Protein AF-A0A3A5MPT1-F1 (afdb_monomer)

Nearest PDB structures (foldseek):
  4h9d-assembly1_A  TM=7.534E-01  e=4.823E-02  Geobacter metallireducens GS-15
  8d2p-assembly1_A  TM=8.111E-01  e=2.636E-01  Acidothermus cellulolyticus 11B
  8d2q-assembly1_A  TM=7.943E-01  e=1.925E-01  Acidothermus cellulolyticus 11B
  4h9d-assembly1_B  TM=6.544E-01  e=1.808E-01  Geobacter metallireducens GS-15
  6o0y-assembly1_A  TM=8.476E-01  e=1.353E+00  Streptococcus pyogenes

pLDDT: mean 70.77, std 21.33, range [31.0, 95.44]

Secondary structure (DSSP, 8-state):
------PPPPPS---SS--HHHHHHHHHHTTTB-TTT-SB--SSSEEEEESB-GGGT--S-GGGEEEEEHIIIIISTTSTTT-HHHHHHTTSSB--TTS-GGGS-EEETTTTEEE-TTS-B--GGGHHHHHHHHHHHT-----S------------------PPPPPPPP-

InterPro domains:
  IPR003615 HNH nuclease [SM00507] (21-74)
  IPR003615 HNH nuclease [cd00085] (25-75)

Mean predicted aligned error: 14.38 Å

Solvent-accessible surface area (backbone atoms only — not comparable to full-atom values): 10412 Å² total; per-residue (Å²): 135,85,82,78,80,77,73,80,78,74,78,93,72,62,47,93,61,86,43,71,69,54,50,55,49,50,36,60,42,47,71,36,38,14,33,83,80,36,45,82,41,54,77,87,57,47,33,81,43,52,20,37,40,60,95,70,73,31,53,60,38,63,41,27,43,47,56,27,42,50,53,48,43,67,74,35,91,82,4,44,71,70,32,52,73,57,20,20,37,35,39,55,29,46,83,54,83,90,55,57,46,58,79,47,46,29,52,22,52,60,74,76,39,43,25,35,38,82,47,46,75,56,62,77,89,52,54,74,66,47,46,56,54,30,50,75,43,57,15,60,85,65,92,58,79,74,84,82,72,83,79,83,86,77,97,73,86,82,88,73,87,77,83,84,79,85,84,85,80,89,130

Organism: NCBI:txid995039

Structure (mmCIF, N/CA/C/O backbone):
data_AF-A0A3A5MPT1-F1
#
_entry.id   AF-A0A3A5MPT1-F1
#
loop_
_atom_site.group_PDB
_atom_site.id
_atom_site.type_symbol
_atom_site.label_atom_id
_atom_site.label_alt_id
_atom_site.label_comp_id
_atom_site.label_asym_id
_atom_site.label_entity_id
_atom_site.label_seq_id
_atom_site.pdbx_PDB_ins_code
_atom_site.Cartn_x
_atom_site.Cartn_y
_atom_site.Cartn_z
_atom_site.occupancy
_atom_site.B_iso_or_equiv
_atom_site.auth_seq_id
_atom_site.auth_comp_id
_atom_site.auth_asym_id
_atom_site.auth_atom_id
_atom_site.pdbx_PDB_model_num
ATOM 1 N N . MET A 1 1 ? -34.330 1.304 24.540 1.00 42.31 1 MET A N 1
ATOM 2 C CA . MET A 1 1 ? -33.247 2.252 24.187 1.00 42.31 1 MET A CA 1
ATOM 3 C C . MET A 1 1 ? -31.952 1.470 23.977 1.00 42.31 1 MET A C 1
ATOM 5 O O . MET A 1 1 ? -31.457 0.890 24.932 1.00 42.31 1 MET A O 1
ATOM 9 N N . ARG A 1 2 ? -31.431 1.364 22.745 1.00 41.97 2 ARG A N 1
ATOM 10 C CA . ARG A 1 2 ? -30.166 0.648 22.477 1.00 41.97 2 ARG A CA 1
ATOM 11 C C . ARG A 1 2 ? -28.989 1.603 22.714 1.00 41.97 2 ARG A C 1
ATOM 13 O O . ARG A 1 2 ? -28.872 2.602 22.007 1.00 41.97 2 ARG A O 1
ATOM 20 N N . ARG A 1 3 ? -28.139 1.316 23.710 1.00 45.03 3 ARG A N 1
ATOM 21 C CA . ARG A 1 3 ? -26.856 2.013 23.917 1.00 45.03 3 ARG A CA 1
ATOM 22 C C . ARG A 1 3 ? -25.997 1.806 22.669 1.00 45.03 3 ARG A C 1
ATOM 24 O O . ARG A 1 3 ? -25.597 0.682 22.390 1.00 45.03 3 ARG A O 1
ATOM 31 N N . ARG A 1 4 ? -25.720 2.877 21.918 1.00 42.56 4 ARG A N 1
ATOM 32 C CA . ARG A 1 4 ? -24.648 2.865 20.916 1.00 42.56 4 ARG A CA 1
ATOM 33 C C . ARG A 1 4 ? -23.333 2.711 21.667 1.00 42.56 4 ARG A C 1
ATOM 35 O O . ARG A 1 4 ? -22.951 3.604 22.420 1.00 42.56 4 ARG A O 1
ATOM 42 N N . THR A 1 5 ? -22.664 1.583 21.479 1.00 43.78 5 THR A N 1
ATOM 43 C CA . THR A 1 5 ? -21.275 1.392 21.885 1.00 43.78 5 THR A CA 1
ATOM 44 C C . THR A 1 5 ? -20.437 2.416 21.124 1.00 43.78 5 THR A C 1
ATOM 46 O O . THR A 1 5 ? -20.307 2.349 19.903 1.00 43.78 5 THR A O 1
ATOM 49 N N . ILE A 1 6 ? -19.941 3.430 21.833 1.00 49.78 6 ILE A N 1
ATOM 50 C CA . ILE A 1 6 ? -19.005 4.409 21.282 1.00 49.78 6 ILE A CA 1
ATOM 51 C C . ILE A 1 6 ? -17.683 3.662 21.120 1.00 49.78 6 ILE A C 1
ATOM 53 O O . ILE A 1 6 ? -16.984 3.424 22.102 1.00 49.78 6 ILE A O 1
ATOM 57 N N . LEU A 1 7 ? -17.373 3.239 19.893 1.00 51.38 7 LEU A N 1
ATOM 58 C CA . LEU A 1 7 ? -16.048 2.717 19.567 1.00 51.38 7 LEU A CA 1
ATOM 59 C C . LEU A 1 7 ? -15.001 3.781 19.944 1.00 51.38 7 LEU A C 1
ATOM 61 O O . LEU A 1 7 ? -15.220 4.968 19.667 1.00 51.38 7 LEU A O 1
ATOM 65 N N . PRO A 1 8 ? -13.892 3.396 20.599 1.00 45.31 8 PRO A N 1
ATOM 66 C CA . PRO A 1 8 ? -12.878 4.342 21.036 1.00 45.31 8 PRO A CA 1
ATOM 67 C C . PRO A 1 8 ? -12.350 5.132 19.837 1.00 45.31 8 PRO A C 1
ATOM 69 O O . PRO A 1 8 ? -11.981 4.575 18.803 1.00 45.31 8 PRO A O 1
ATOM 72 N N . LYS A 1 9 ? -12.343 6.460 19.978 1.00 45.72 9 LYS A N 1
ATOM 73 C CA . LYS A 1 9 ? -11.830 7.388 18.970 1.00 45.72 9 LYS A CA 1
ATOM 74 C C . LYS A 1 9 ? -10.358 7.057 18.726 1.00 45.72 9 LYS A C 1
ATOM 76 O O . LYS A 1 9 ? -9.567 7.119 19.664 1.00 45.72 9 LYS A O 1
ATOM 81 N N . SER A 1 10 ? -10.008 6.709 17.487 1.00 46.88 10 SER A N 1
ATOM 82 C CA . SER A 1 10 ? -8.630 6.399 17.101 1.00 46.88 10 SER A CA 1
ATOM 83 C C . SER A 1 10 ? -7.669 7.499 17.587 1.00 46.88 10 SER A C 1
ATOM 85 O O . SER A 1 10 ? -8.034 8.684 17.543 1.00 46.88 10 SER A O 1
ATOM 87 N N . PRO A 1 11 ? -6.469 7.140 18.076 1.00 48.31 11 PRO A N 1
ATOM 88 C CA . PRO A 1 11 ? -5.522 8.096 18.638 1.00 48.31 11 PRO A CA 1
ATOM 89 C C . PRO A 1 11 ? -5.196 9.234 17.655 1.00 48.31 11 PRO A C 1
ATOM 91 O O . PRO A 1 11 ? -5.087 9.049 16.445 1.00 48.31 11 PRO A O 1
ATOM 94 N N . LYS A 1 12 ? -5.087 10.448 18.205 1.00 50.19 12 LYS A N 1
ATOM 95 C CA . LYS A 1 12 ? -5.197 11.743 17.506 1.00 50.19 12 LYS A CA 1
ATOM 96 C C . LYS A 1 12 ? -3.978 12.205 16.689 1.00 50.19 12 LYS A C 1
ATOM 98 O O . LYS A 1 12 ? -3.963 13.356 16.264 1.00 50.19 12 LYS A O 1
ATOM 103 N N . THR A 1 13 ? -2.976 11.379 16.418 1.00 55.47 13 THR A N 1
ATOM 104 C CA . THR A 1 13 ? -1.755 11.848 15.733 1.00 55.47 13 THR A CA 1
ATOM 105 C C . THR A 1 13 ? -1.269 10.861 14.687 1.00 55.47 13 THR A C 1
ATOM 107 O O . THR A 1 13 ? -0.133 10.399 14.716 1.00 55.47 13 THR A O 1
ATOM 110 N N . ALA A 1 14 ? -2.125 10.555 13.711 1.00 58.22 14 ALA A N 1
ATOM 111 C CA . ALA A 1 14 ? -1.623 9.931 12.498 1.00 58.22 14 ALA A CA 1
ATOM 112 C C . ALA A 1 14 ? -0.592 10.873 11.835 1.00 58.22 14 ALA A C 1
ATOM 114 O O . ALA A 1 14 ? -0.843 12.083 11.743 1.00 58.22 14 ALA A O 1
ATOM 115 N N . PRO A 1 15 ? 0.574 10.360 11.408 1.00 62.09 15 PRO A N 1
ATOM 116 C CA . PRO A 1 15 ? 1.629 11.192 10.850 1.00 62.09 15 PRO A CA 1
ATOM 117 C C . PRO A 1 15 ? 1.128 11.944 9.610 1.00 62.09 15 PRO A C 1
ATOM 119 O O . PRO A 1 15 ? 0.431 11.388 8.762 1.00 62.09 15 PRO A O 1
ATOM 122 N N . LYS A 1 16 ? 1.468 13.236 9.510 1.00 67.38 16 LYS A N 1
ATOM 123 C CA . LYS A 1 16 ? 1.101 14.085 8.359 1.00 67.38 16 LYS A CA 1
ATOM 124 C C . LYS A 1 16 ? 1.967 13.803 7.125 1.00 67.38 16 LYS A C 1
ATOM 126 O O . LYS A 1 16 ? 1.556 14.108 6.006 1.00 67.38 16 LYS A O 1
ATOM 131 N N . THR A 1 17 ? 3.142 13.210 7.325 1.00 78.44 17 THR A N 1
ATOM 132 C CA . THR A 1 17 ? 4.143 12.930 6.291 1.00 78.44 17 THR A CA 1
ATOM 133 C C . THR A 1 17 ? 4.613 11.480 6.357 1.00 78.44 17 THR A C 1
ATOM 135 O O . THR A 1 17 ? 4.646 10.868 7.425 1.00 78.44 17 THR A O 1
ATOM 138 N N . PHE A 1 18 ? 4.994 10.934 5.202 1.00 84.06 18 PHE A N 1
ATOM 139 C CA . PHE A 1 18 ? 5.619 9.621 5.111 1.00 84.06 18 PHE A CA 1
ATOM 140 C C . PHE A 1 18 ? 7.121 9.760 5.316 1.00 84.06 18 PHE A C 1
ATOM 142 O O . PHE A 1 18 ? 7.811 10.337 4.481 1.00 84.06 18 PHE A O 1
ATOM 149 N N . THR A 1 19 ? 7.626 9.288 6.451 1.00 88.94 19 THR A N 1
ATOM 150 C CA . THR A 1 19 ? 9.050 9.399 6.786 1.00 88.94 19 THR A CA 1
ATOM 151 C C . THR A 1 19 ? 9.844 8.218 6.229 1.00 88.94 19 THR A C 1
ATOM 153 O O . THR A 1 19 ? 9.296 7.133 6.035 1.00 88.94 19 THR A O 1
ATOM 156 N N . ASN A 1 20 ? 11.160 8.379 6.064 1.00 88.94 20 ASN A N 1
ATOM 157 C CA . ASN A 1 20 ? 12.051 7.274 5.680 1.00 88.94 20 ASN A CA 1
ATOM 158 C C . ASN A 1 20 ? 11.996 6.110 6.684 1.00 88.94 20 ASN A C 1
ATOM 160 O O . ASN A 1 20 ? 12.043 4.945 6.300 1.00 88.94 20 ASN A O 1
ATOM 164 N N . THR A 1 21 ? 11.789 6.398 7.971 1.00 90.00 21 THR A N 1
ATOM 165 C CA . THR A 1 21 ? 11.564 5.364 8.990 1.00 90.00 21 THR A CA 1
ATOM 166 C C . THR A 1 21 ? 10.272 4.583 8.739 1.00 90.00 21 THR A C 1
ATOM 168 O O . THR A 1 21 ? 10.264 3.358 8.868 1.00 90.00 21 THR A O 1
ATOM 171 N N . ALA A 1 22 ? 9.177 5.260 8.374 1.00 87.94 22 ALA A N 1
ATOM 172 C CA . ALA A 1 22 ? 7.918 4.601 8.018 1.00 87.94 22 ALA A CA 1
ATOM 173 C C . ALA A 1 22 ? 8.060 3.786 6.723 1.00 87.94 22 ALA A C 1
ATOM 175 O O . ALA A 1 22 ? 7.569 2.661 6.658 1.00 87.94 22 ALA A O 1
ATOM 176 N N . ARG A 1 23 ? 8.809 4.305 5.745 1.00 91.50 23 ARG A N 1
ATOM 177 C CA . ARG A 1 23 ? 9.187 3.609 4.509 1.00 91.50 23 ARG A CA 1
ATOM 178 C C . ARG A 1 23 ? 9.935 2.307 4.798 1.00 91.50 23 ARG A C 1
ATOM 180 O O . ARG A 1 23 ? 9.489 1.246 4.380 1.00 91.50 23 ARG A O 1
ATOM 187 N N . ALA A 1 24 ? 10.991 2.349 5.606 1.00 91.19 24 ALA A N 1
ATOM 188 C CA . ALA A 1 24 ? 11.741 1.149 5.981 1.00 91.19 24 ALA A CA 1
ATOM 189 C C . ALA A 1 24 ? 10.890 0.128 6.756 1.00 91.19 24 ALA A C 1
ATOM 191 O O . ALA A 1 24 ? 11.022 -1.078 6.550 1.00 91.19 24 ALA A O 1
ATOM 192 N N . LYS A 1 25 ? 9.991 0.590 7.637 1.00 90.62 25 LYS A N 1
ATOM 193 C CA . LYS A 1 25 ? 9.047 -0.294 8.342 1.00 90.62 25 LYS A CA 1
ATOM 194 C C . LYS A 1 25 ? 8.080 -0.974 7.374 1.00 90.62 25 LYS A C 1
ATOM 196 O O . LYS A 1 25 ? 7.915 -2.185 7.457 1.00 90.62 25 LYS A O 1
ATOM 201 N N . LEU A 1 26 ? 7.482 -0.211 6.461 1.00 89.88 26 LEU A N 1
ATOM 202 C CA . LEU A 1 26 ? 6.558 -0.708 5.443 1.00 89.88 26 LEU A CA 1
ATOM 203 C C . LEU A 1 26 ? 7.216 -1.758 4.539 1.00 89.88 26 LEU A C 1
ATOM 205 O O . LEU A 1 26 ? 6.645 -2.821 4.307 1.00 89.88 26 LEU A O 1
ATOM 209 N N . HIS A 1 27 ? 8.432 -1.466 4.079 1.00 91.88 27 HIS A N 1
ATOM 210 C CA . HIS A 1 27 ? 9.214 -2.350 3.217 1.00 91.88 27 HIS A CA 1
ATOM 211 C C . HIS A 1 27 ? 9.529 -3.687 3.897 1.00 91.88 27 HIS A C 1
ATOM 213 O O . HIS A 1 27 ? 9.216 -4.748 3.352 1.00 91.88 27 HIS A O 1
ATOM 219 N N . ARG A 1 28 ? 10.040 -3.641 5.136 1.00 89.38 28 ARG A N 1
ATOM 220 C CA . ARG A 1 28 ? 10.305 -4.847 5.938 1.00 89.38 28 ARG A CA 1
ATOM 221 C C . ARG A 1 28 ? 9.041 -5.648 6.225 1.00 89.38 28 ARG A C 1
ATOM 223 O O . ARG A 1 28 ? 9.062 -6.865 6.101 1.00 89.38 28 ARG A O 1
ATOM 230 N N . ARG A 1 29 ? 7.939 -4.970 6.562 1.00 85.38 29 ARG A N 1
ATOM 231 C CA . ARG A 1 29 ? 6.639 -5.598 6.840 1.00 85.38 29 ARG A CA 1
ATOM 232 C C . ARG A 1 29 ? 6.140 -6.452 5.672 1.00 85.38 29 ARG A C 1
ATOM 234 O O . ARG A 1 29 ? 5.500 -7.468 5.882 1.00 85.38 29 ARG A O 1
ATOM 241 N N . GLN A 1 30 ? 6.427 -6.037 4.442 1.00 86.25 30 GLN A N 1
ATOM 242 C CA . GLN A 1 30 ? 6.005 -6.738 3.229 1.00 86.25 30 GLN A CA 1
ATOM 243 C C . GLN A 1 30 ? 7.044 -7.742 2.713 1.00 86.25 30 GLN A C 1
ATOM 245 O O . GLN A 1 30 ? 6.896 -8.251 1.604 1.00 86.25 30 GLN A O 1
ATOM 250 N N . GLY A 1 31 ? 8.119 -7.988 3.471 1.00 88.88 31 GLY A N 1
ATOM 251 C CA . GLY A 1 31 ? 9.196 -8.886 3.062 1.00 88.88 31 GLY A CA 1
ATOM 252 C C . GLY A 1 31 ? 9.914 -8.433 1.791 1.00 88.88 31 GLY A C 1
ATOM 253 O O . GLY A 1 31 ? 10.352 -9.279 1.022 1.00 88.88 31 GLY A O 1
ATOM 254 N N . ALA A 1 32 ? 9.995 -7.118 1.540 1.00 91.88 32 ALA A N 1
ATOM 255 C CA . ALA A 1 32 ? 10.537 -6.555 0.300 1.00 91.88 32 ALA A CA 1
ATOM 256 C C . ALA A 1 32 ? 9.812 -7.029 -0.978 1.00 91.88 32 ALA A C 1
ATOM 258 O O . ALA A 1 32 ? 10.409 -7.077 -2.051 1.00 91.88 32 ALA A O 1
ATOM 259 N N . MET A 1 33 ? 8.521 -7.363 -0.881 1.00 93.44 33 MET A N 1
ATOM 260 C CA . MET A 1 33 ? 7.702 -7.811 -2.009 1.00 93.44 33 MET A CA 1
ATOM 261 C C . MET A 1 33 ? 6.552 -6.843 -2.294 1.00 93.44 33 MET A C 1
ATOM 263 O O . MET A 1 33 ? 5.901 -6.321 -1.384 1.00 93.44 33 MET A O 1
ATOM 267 N N . CYS A 1 34 ? 6.257 -6.638 -3.577 1.00 93.75 34 CYS A N 1
ATOM 268 C CA . CYS A 1 34 ? 5.075 -5.905 -4.013 1.00 93.75 34 CYS A CA 1
ATOM 269 C C . CYS A 1 34 ? 3.851 -6.839 -4.007 1.00 93.75 34 CYS A C 1
ATOM 271 O O . CYS A 1 34 ? 3.794 -7.772 -4.811 1.00 93.75 34 CYS A O 1
ATOM 273 N N . PRO A 1 35 ? 2.832 -6.600 -3.165 1.00 92.12 35 PRO A N 1
ATOM 274 C CA . PRO A 1 35 ? 1.662 -7.469 -3.075 1.00 92.12 35 PRO A CA 1
ATOM 275 C C . PRO A 1 35 ? 0.753 -7.382 -4.306 1.00 92.12 35 PRO A C 1
ATOM 277 O O . PRO A 1 35 ? -0.048 -8.284 -4.520 1.00 92.12 35 PRO A O 1
ATOM 280 N N . TRP A 1 36 ? 0.866 -6.338 -5.135 1.00 93.69 36 TRP A N 1
ATO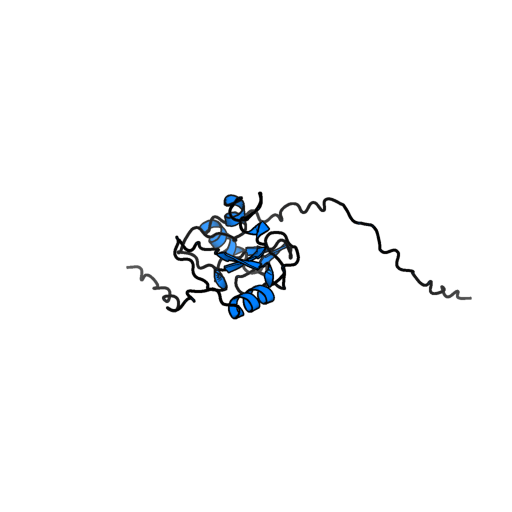M 281 C CA . TRP A 1 36 ? 0.060 -6.212 -6.354 1.00 93.69 36 TRP A CA 1
ATOM 282 C C . TRP A 1 36 ? 0.540 -7.135 -7.479 1.00 93.69 36 TRP A C 1
ATOM 284 O O . TRP A 1 36 ? -0.263 -7.857 -8.066 1.00 93.69 36 TRP A O 1
ATOM 294 N N . CYS A 1 37 ? 1.843 -7.116 -7.780 1.00 93.31 37 CYS A N 1
ATOM 295 C CA . CYS A 1 37 ? 2.420 -7.875 -8.895 1.00 93.31 37 CYS A CA 1
ATOM 296 C C . CYS A 1 37 ? 3.172 -9.141 -8.465 1.00 93.31 37 CYS A C 1
ATOM 298 O O . CYS A 1 37 ? 3.416 -10.003 -9.299 1.00 93.31 37 CYS A O 1
ATOM 300 N N . GLY A 1 38 ? 3.539 -9.260 -7.187 1.00 91.44 38 GLY A N 1
ATOM 301 C CA . GLY A 1 38 ? 4.269 -10.407 -6.655 1.00 91.44 38 GLY A CA 1
ATOM 302 C C . GLY A 1 38 ? 5.779 -10.385 -6.898 1.00 91.44 38 GLY A C 1
ATOM 303 O O . GLY A 1 38 ? 6.433 -11.379 -6.612 1.00 91.44 38 GLY A O 1
ATOM 304 N N . HIS A 1 39 ? 6.346 -9.284 -7.401 1.00 94.12 39 HIS A N 1
ATOM 305 C CA . HIS A 1 39 ? 7.789 -9.142 -7.635 1.00 94.12 39 HIS A CA 1
ATOM 306 C C . HIS A 1 39 ? 8.503 -8.397 -6.502 1.00 94.12 39 HIS A C 1
ATOM 308 O O . HIS A 1 39 ? 7.872 -7.672 -5.726 1.00 94.12 39 HIS A O 1
ATOM 314 N N . GLY A 1 40 ? 9.828 -8.563 -6.439 1.00 95.44 40 GLY A N 1
ATOM 315 C CA . GLY A 1 40 ? 10.692 -7.863 -5.490 1.00 95.44 40 GLY A CA 1
ATOM 316 C C . GLY A 1 40 ? 10.538 -6.347 -5.598 1.00 95.44 40 GLY A C 1
ATOM 317 O O . GLY A 1 40 ? 10.413 -5.798 -6.693 1.00 95.44 40 GLY A O 1
ATOM 318 N N . LEU A 1 41 ? 10.501 -5.686 -4.451 1.00 94.38 41 LEU A N 1
ATOM 319 C CA . LEU A 1 41 ? 10.266 -4.260 -4.297 1.00 94.38 41 LEU A CA 1
ATOM 320 C C . LEU A 1 41 ? 11.506 -3.628 -3.678 1.00 94.38 41 LEU A C 1
ATOM 322 O O . LEU A 1 41 ? 11.822 -3.893 -2.518 1.00 94.38 41 LEU A O 1
ATOM 326 N N . ASP A 1 42 ? 12.197 -2.792 -4.446 1.00 95.38 42 ASP A N 1
ATOM 327 C CA . ASP A 1 42 ? 13.264 -1.958 -3.905 1.00 95.38 42 ASP A CA 1
ATOM 328 C C . ASP A 1 42 ? 12.656 -0.896 -2.976 1.00 95.38 42 ASP A C 1
ATOM 330 O O . ASP A 1 42 ? 11.579 -0.350 -3.241 1.00 95.38 42 ASP A O 1
ATOM 334 N N . ILE A 1 43 ? 13.335 -0.620 -1.866 1.00 93.69 43 ILE A N 1
ATOM 335 C CA . ILE A 1 43 ? 12.943 0.440 -0.947 1.00 93.69 43 ILE A CA 1
ATOM 336 C C . ILE A 1 43 ? 13.022 1.810 -1.620 1.00 93.69 43 ILE A C 1
ATOM 338 O O . ILE A 1 43 ? 12.195 2.662 -1.300 1.00 93.69 43 ILE A O 1
ATOM 342 N N . GLU A 1 44 ? 13.938 2.030 -2.563 1.00 91.62 44 GLU A N 1
ATOM 343 C CA . GLU A 1 44 ? 14.067 3.316 -3.260 1.00 91.62 44 GLU A CA 1
ATOM 344 C C . GLU A 1 44 ? 12.933 3.530 -4.275 1.00 91.62 44 GLU A C 1
ATOM 346 O O . GLU A 1 44 ? 12.339 4.607 -4.304 1.00 91.62 44 GLU A O 1
ATOM 351 N N . ASP A 1 45 ? 12.483 2.473 -4.956 1.00 88.88 45 ASP A N 1
ATOM 352 C CA . ASP A 1 45 ? 11.384 2.523 -5.940 1.00 88.88 45 ASP A CA 1
ATOM 353 C C . ASP A 1 45 ? 9.979 2.332 -5.335 1.00 88.88 45 ASP A C 1
ATOM 355 O O . ASP A 1 45 ? 8.962 2.303 -6.041 1.00 88.88 45 ASP A O 1
ATOM 359 N N . MET A 1 46 ? 9.888 2.183 -4.010 1.00 93.69 46 MET A N 1
ATOM 360 C CA . MET A 1 46 ? 8.623 1.921 -3.329 1.00 93.69 46 MET A CA 1
ATOM 361 C C . MET A 1 46 ? 7.714 3.156 -3.260 1.00 93.69 46 MET A C 1
ATOM 363 O O . MET A 1 46 ? 8.002 4.168 -2.631 1.00 93.69 46 MET A O 1
ATOM 367 N N . HIS A 1 47 ? 6.521 3.073 -3.812 1.00 93.69 47 HIS A N 1
ATOM 368 C CA . HIS A 1 47 ? 5.479 4.075 -3.649 1.00 93.69 47 HIS A CA 1
ATOM 369 C C . HIS A 1 47 ? 4.503 3.636 -2.560 1.00 93.69 47 HIS A C 1
ATOM 371 O O . HIS A 1 47 ? 4.061 2.490 -2.508 1.00 93.69 47 HIS A O 1
ATOM 377 N N . ALA A 1 48 ? 4.183 4.558 -1.656 1.00 92.94 48 ALA A N 1
ATOM 378 C CA . ALA A 1 48 ? 3.252 4.318 -0.566 1.00 92.94 48 ALA A CA 1
ATOM 379 C C . ALA A 1 48 ? 1.821 4.643 -1.012 1.00 92.94 48 ALA A C 1
ATOM 381 O O . ALA A 1 48 ? 1.413 5.806 -1.079 1.00 92.94 48 ALA A O 1
ATOM 382 N N . HIS A 1 49 ? 1.063 3.592 -1.302 1.00 93.62 49 HIS A N 1
ATOM 383 C CA . HIS A 1 49 ? -0.325 3.670 -1.734 1.00 93.62 49 HIS A CA 1
ATOM 384 C C . HIS A 1 49 ? -1.270 3.743 -0.534 1.00 93.62 49 HIS A C 1
ATOM 386 O O . HIS A 1 49 ? -1.184 2.920 0.378 1.00 93.62 49 HIS A O 1
ATOM 392 N N . HIS A 1 50 ? -2.195 4.703 -0.545 1.00 92.88 50 HIS A N 1
ATOM 393 C CA . HIS A 1 50 ? -3.222 4.829 0.488 1.00 92.88 50 HIS A CA 1
ATOM 394 C C . HIS A 1 50 ? -4.430 3.948 0.160 1.00 92.88 50 HIS A C 1
ATOM 396 O O . HIS A 1 50 ? -5.022 4.073 -0.912 1.00 92.88 50 HIS A O 1
ATOM 402 N N . ARG A 1 51 ? -4.854 3.125 1.120 1.00 91.31 51 ARG A N 1
ATOM 403 C CA . ARG A 1 51 ? -6.004 2.225 0.973 1.00 91.31 51 ARG A CA 1
ATOM 404 C C . ARG A 1 51 ? -7.324 2.957 1.165 1.00 91.31 51 ARG A C 1
ATOM 406 O O . ARG A 1 51 ? -8.184 2.937 0.289 1.00 91.31 51 ARG A O 1
ATOM 413 N N . LEU A 1 52 ? -7.475 3.661 2.281 1.00 89.88 52 LEU A N 1
ATOM 414 C CA . LEU A 1 52 ? -8.433 4.752 2.388 1.00 89.88 52 LEU A CA 1
ATOM 415 C C . LEU A 1 52 ? -7.765 5.987 1.787 1.00 89.88 52 LEU A C 1
ATOM 417 O O . LEU A 1 52 ? -6.716 6.416 2.268 1.00 89.88 52 LEU A O 1
ATOM 421 N N . LEU A 1 53 ? -8.347 6.543 0.727 1.00 87.31 53 LEU A N 1
ATOM 422 C CA . LEU A 1 53 ? -7.765 7.683 0.020 1.00 87.31 53 LEU A CA 1
ATOM 423 C C . LEU A 1 53 ? -7.670 8.917 0.928 1.00 87.31 53 LEU A C 1
ATOM 425 O O . LEU A 1 53 ? -8.537 9.154 1.772 1.00 87.31 53 LEU A O 1
ATOM 429 N N . ARG A 1 54 ? -6.664 9.774 0.709 1.00 85.56 54 ARG A N 1
ATOM 430 C CA . ARG A 1 54 ? -6.493 11.028 1.472 1.00 85.56 54 ARG A CA 1
ATOM 431 C C . ARG A 1 54 ? -7.728 11.930 1.443 1.00 85.56 54 ARG A C 1
ATOM 433 O O . ARG A 1 54 ? -8.135 12.432 2.486 1.00 85.56 54 ARG A O 1
ATOM 440 N N . GLY A 1 55 ? -8.356 12.095 0.274 1.00 82.56 55 GLY A N 1
ATOM 441 C CA . GLY A 1 55 ? -9.600 12.870 0.133 1.00 82.56 55 GLY A CA 1
ATOM 442 C C . GLY A 1 55 ? -10.771 12.290 0.939 1.00 82.56 55 GLY A C 1
ATOM 443 O O . GLY A 1 55 ? -11.706 12.997 1.294 1.00 82.56 55 GLY A O 1
ATOM 444 N N . GLN A 1 56 ? -10.680 11.012 1.307 1.00 82.56 56 GLN A N 1
ATOM 445 C CA . GLN A 1 56 ? -11.615 10.305 2.175 1.00 82.56 56 GLN A CA 1
ATOM 446 C C . GLN A 1 56 ? -11.083 10.198 3.611 1.00 82.56 56 GLN A C 1
ATOM 448 O O . GLN A 1 56 ? -11.508 9.326 4.358 1.00 82.56 56 GLN A O 1
ATOM 453 N N . GLY A 1 57 ? -10.171 11.078 4.034 1.00 81.88 57 GLY A N 1
ATOM 454 C CA . GLY A 1 57 ? -9.621 11.103 5.393 1.00 81.88 57 GLY A CA 1
ATOM 455 C C . GLY A 1 57 ? -8.582 10.019 5.695 1.00 81.88 57 GLY A C 1
ATOM 456 O O . GLY A 1 57 ? -8.280 9.796 6.864 1.00 81.88 57 GLY A O 1
ATOM 457 N N . GLY A 1 58 ? -8.045 9.351 4.674 1.00 83.69 58 GLY A N 1
ATOM 458 C CA . GLY A 1 58 ? -6.928 8.427 4.821 1.00 83.69 58 GLY A CA 1
ATOM 459 C C . GLY A 1 58 ? -5.651 9.106 5.303 1.00 83.69 58 GLY A C 1
ATOM 460 O O . GLY A 1 58 ? -5.306 10.198 4.851 1.00 83.69 58 GLY A O 1
ATOM 461 N N . THR A 1 59 ? -4.939 8.443 6.208 1.00 88.19 59 THR A N 1
ATOM 462 C CA . THR A 1 59 ? -3.720 8.955 6.849 1.00 88.19 59 THR A CA 1
ATOM 463 C C . THR A 1 59 ? -2.489 8.140 6.449 1.00 88.19 59 THR A C 1
ATOM 465 O O . THR A 1 59 ? -2.618 7.103 5.796 1.00 88.19 59 THR A O 1
ATOM 468 N N . TRP A 1 60 ? -1.297 8.577 6.875 1.00 88.38 60 TRP A N 1
ATOM 469 C CA . TRP A 1 60 ? -0.046 7.827 6.692 1.00 88.38 60 TRP A CA 1
ATOM 470 C C . TRP A 1 60 ? 0.187 6.711 7.715 1.00 88.38 60 TRP A C 1
ATOM 472 O O . TRP A 1 60 ? 1.321 6.273 7.911 1.00 88.38 60 TRP A O 1
ATOM 482 N N . ASP A 1 61 ? -0.865 6.269 8.402 1.00 87.38 61 ASP A N 1
ATOM 483 C CA . ASP A 1 61 ? -0.771 5.093 9.257 1.00 87.38 61 ASP A CA 1
ATOM 484 C C . ASP A 1 61 ? -0.312 3.891 8.420 1.00 87.38 61 ASP A C 1
ATOM 486 O O . ASP A 1 61 ? -0.813 3.670 7.315 1.00 87.38 61 ASP A O 1
ATOM 490 N N . LEU A 1 62 ? 0.627 3.105 8.951 1.00 85.50 62 LEU A N 1
ATOM 491 C CA . LEU A 1 62 ? 1.087 1.883 8.301 1.00 85.50 62 LEU A CA 1
ATOM 492 C C . LEU A 1 62 ? -0.097 0.964 7.983 1.00 85.50 62 LEU A C 1
ATOM 494 O O . LEU A 1 62 ? -0.109 0.358 6.913 1.00 85.50 62 LEU A O 1
ATOM 498 N N . ALA A 1 63 ? -1.128 0.911 8.830 1.00 85.44 63 ALA A N 1
ATOM 499 C CA . ALA A 1 63 ? -2.312 0.100 8.555 1.00 85.44 63 ALA A CA 1
ATOM 500 C C . ALA A 1 63 ? -3.088 0.554 7.299 1.00 85.44 63 ALA A C 1
ATOM 502 O O . ALA A 1 63 ? -3.725 -0.256 6.619 1.00 85.44 63 ALA A O 1
ATOM 503 N N . ASN A 1 64 ? -3.027 1.850 6.975 1.00 88.94 64 ASN A N 1
ATOM 504 C CA . ASN A 1 64 ? -3.685 2.441 5.812 1.00 88.94 64 ASN A CA 1
ATOM 505 C C . ASN A 1 64 ? -2.839 2.384 4.536 1.00 88.94 64 ASN A C 1
ATOM 507 O O . ASN A 1 64 ? -3.339 2.728 3.465 1.00 88.94 64 ASN A O 1
ATOM 511 N N . ILE A 1 65 ? -1.572 1.989 4.627 1.00 91.62 65 ILE A N 1
ATOM 512 C CA . ILE A 1 65 ? -0.633 2.113 3.518 1.00 91.62 65 ILE A CA 1
ATOM 513 C C . ILE A 1 65 ? -0.078 0.770 3.098 1.00 91.62 65 ILE A C 1
ATOM 515 O O . ILE A 1 65 ? 0.186 -0.097 3.925 1.00 91.62 65 ILE A O 1
ATOM 519 N N . VAL A 1 66 ? 0.128 0.624 1.794 1.00 92.50 66 VAL A N 1
ATOM 520 C CA . VAL A 1 66 ? 0.821 -0.508 1.187 1.00 92.50 66 VAL A CA 1
ATOM 521 C C . VAL A 1 66 ? 1.902 -0.004 0.235 1.00 92.50 66 VAL A C 1
ATOM 523 O O . VAL A 1 66 ? 1.700 0.962 -0.497 1.00 92.50 66 VAL A O 1
ATOM 526 N N . GLY A 1 67 ? 3.075 -0.625 0.283 1.00 93.94 67 GLY A N 1
ATOM 527 C CA . GLY A 1 67 ? 4.197 -0.342 -0.601 1.00 93.94 67 GLY A CA 1
ATOM 528 C C . GLY A 1 67 ? 4.030 -1.068 -1.929 1.00 93.94 67 GLY A C 1
ATOM 529 O O . GLY A 1 67 ? 3.861 -2.287 -1.933 1.00 93.94 67 GLY A O 1
ATOM 530 N N . LEU A 1 68 ? 4.076 -0.331 -3.034 1.00 95.19 68 LEU A N 1
ATOM 531 C CA . LEU A 1 68 ? 3.959 -0.830 -4.408 1.00 95.19 68 LEU A CA 1
ATOM 532 C C . LEU A 1 68 ? 5.099 -0.272 -5.260 1.00 95.19 68 LEU A C 1
ATOM 534 O O . LEU A 1 68 ? 5.675 0.749 -4.909 1.00 95.19 68 LEU A O 1
ATOM 538 N N . HIS A 1 69 ? 5.397 -0.870 -6.411 1.00 95.31 69 HIS A N 1
ATOM 539 C CA . HIS A 1 69 ? 6.213 -0.183 -7.422 1.00 95.31 69 HIS A CA 1
ATOM 540 C C . HIS A 1 69 ? 5.483 1.056 -7.943 1.00 95.31 69 HIS A C 1
ATOM 542 O O . HIS A 1 69 ? 4.255 1.027 -8.050 1.00 95.31 69 HIS A O 1
ATOM 548 N N . ALA A 1 70 ? 6.215 2.078 -8.388 1.00 93.00 70 ALA A N 1
ATOM 549 C CA . ALA A 1 70 ? 5.631 3.219 -9.105 1.00 93.00 70 ALA A CA 1
ATOM 550 C C . ALA A 1 70 ? 4.717 2.769 -10.269 1.00 93.00 70 ALA A C 1
ATOM 552 O O . ALA A 1 70 ? 3.573 3.199 -10.390 1.00 93.00 70 ALA A O 1
ATOM 553 N N . ALA A 1 71 ? 5.167 1.782 -11.053 1.00 93.38 71 ALA A N 1
ATOM 554 C CA . ALA A 1 71 ? 4.384 1.180 -12.135 1.00 93.38 71 ALA A CA 1
ATOM 555 C C . ALA A 1 71 ? 3.074 0.516 -11.673 1.00 93.38 71 ALA A C 1
ATOM 557 O O . ALA A 1 71 ? 2.061 0.605 -12.360 1.00 93.38 71 ALA A O 1
ATOM 558 N N . CYS A 1 72 ? 3.083 -0.135 -10.506 1.00 95.06 72 CYS A N 1
ATOM 559 C CA . CYS A 1 72 ? 1.900 -0.782 -9.932 1.00 95.06 72 CYS A CA 1
ATOM 560 C C . CYS A 1 72 ? 0.978 0.213 -9.214 1.00 95.06 72 CYS A C 1
ATOM 562 O O . CYS A 1 72 ? -0.192 -0.096 -8.988 1.00 95.06 72 CYS A O 1
ATOM 564 N N . HIS A 1 73 ? 1.499 1.382 -8.841 1.00 93.75 73 HIS A N 1
ATOM 565 C CA . HIS A 1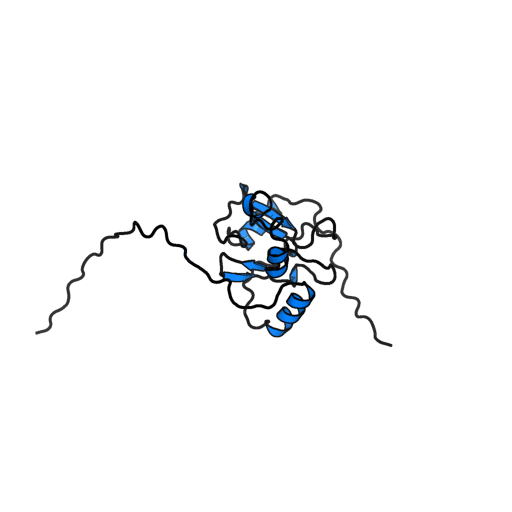 73 ? 0.749 2.433 -8.176 1.00 93.75 73 HIS A CA 1
ATOM 566 C C . HIS A 1 73 ? -0.122 3.204 -9.179 1.00 93.75 73 HIS A C 1
ATOM 568 O O . HIS A 1 73 ? -1.347 3.155 -9.090 1.00 93.75 73 HIS A O 1
ATOM 574 N N . ASP A 1 74 ? 0.476 3.871 -10.162 1.00 91.44 74 ASP A N 1
ATOM 575 C CA . ASP A 1 74 ? -0.247 4.817 -11.027 1.00 91.44 74 ASP A CA 1
ATOM 576 C C . ASP A 1 74 ? 0.243 4.887 -12.484 1.00 91.44 74 ASP A C 1
ATOM 578 O O . ASP A 1 74 ? -0.512 5.349 -13.340 1.00 91.44 74 ASP A O 1
ATOM 582 N N . LEU A 1 75 ? 1.459 4.421 -12.798 1.00 81.75 75 LEU A N 1
ATOM 583 C CA . LEU A 1 75 ? 2.080 4.715 -14.101 1.00 81.75 75 LEU A CA 1
ATOM 584 C C . LEU A 1 75 ? 1.666 3.800 -15.264 1.00 81.75 75 LEU A C 1
ATOM 586 O O . LEU A 1 75 ? 1.913 4.160 -16.412 1.00 81.75 75 LEU A O 1
ATOM 590 N N . GLN A 1 76 ? 1.106 2.612 -15.013 1.00 84.06 76 GLN A N 1
ATOM 591 C CA . GLN A 1 76 ? 0.850 1.618 -16.068 1.00 84.06 76 GLN A CA 1
ATOM 592 C C . GLN A 1 76 ? -0.620 1.175 -16.135 1.00 84.06 76 GLN A C 1
ATOM 594 O O . GLN A 1 76 ? -1.317 1.175 -15.110 1.00 84.06 76 GLN A O 1
ATOM 599 N N . PRO A 1 77 ? -1.107 0.739 -17.316 1.00 86.25 77 PRO A N 1
ATOM 600 C CA . PRO A 1 77 ? -2.329 -0.052 -17.411 1.00 86.25 77 PRO A CA 1
ATOM 601 C C . PRO A 1 77 ? -2.230 -1.271 -16.491 1.00 86.25 77 PRO A C 1
ATOM 603 O O . PRO A 1 77 ? -1.198 -1.937 -16.435 1.00 86.25 77 PRO A O 1
ATOM 606 N N . GLY A 1 78 ? -3.290 -1.551 -15.738 1.00 88.50 78 GLY A N 1
ATOM 607 C CA . GLY A 1 78 ? -3.241 -2.604 -14.723 1.00 88.50 78 GLY A CA 1
ATOM 608 C C . GLY A 1 78 ? -2.654 -2.168 -13.375 1.00 88.50 78 GLY A C 1
ATOM 609 O O . GLY A 1 78 ? -2.407 -3.024 -12.528 1.00 88.50 78 GLY A O 1
ATOM 610 N N . SER A 1 79 ? -2.395 -0.873 -13.161 1.00 93.81 79 SER A N 1
ATOM 611 C CA . SER A 1 79 ? -2.038 -0.325 -11.844 1.00 93.81 79 SER A CA 1
ATOM 612 C C . SER A 1 79 ? -3.257 -0.169 -10.932 1.00 93.81 79 SER A C 1
ATOM 614 O O . SER A 1 79 ? -4.408 -0.204 -11.379 1.00 93.81 79 SER A O 1
ATOM 616 N N . VAL A 1 80 ? -3.014 0.026 -9.633 1.00 93.75 80 VAL A N 1
ATOM 617 C CA . VAL A 1 80 ? -4.078 0.064 -8.621 1.00 93.75 80 VAL A CA 1
ATOM 618 C C . VAL A 1 80 ? -5.088 1.192 -8.867 1.00 93.75 80 VAL A C 1
ATOM 620 O O . VAL A 1 80 ? -6.287 0.972 -8.694 1.00 93.75 80 VAL A O 1
ATOM 623 N N . HIS A 1 81 ? -4.641 2.364 -9.334 1.00 93.19 81 HIS A N 1
ATOM 624 C CA . HIS A 1 81 ? -5.540 3.483 -9.655 1.00 93.19 81 HIS A CA 1
ATOM 625 C C . HIS A 1 81 ? -6.231 3.345 -11.020 1.00 93.19 81 HIS A C 1
ATOM 627 O O . HIS A 1 81 ? -7.268 3.968 -11.231 1.00 93.19 81 HIS A O 1
ATOM 633 N N . GLN A 1 82 ? -5.709 2.509 -11.924 1.00 93.62 82 GLN A N 1
ATOM 634 C CA . GLN A 1 82 ? -6.313 2.242 -13.239 1.00 93.62 82 GLN A CA 1
ATOM 635 C C . GLN A 1 82 ? -7.291 1.055 -13.214 1.00 93.62 82 GLN A C 1
ATOM 637 O O . GLN A 1 82 ? -8.165 0.954 -14.072 1.00 93.62 82 GLN A O 1
ATOM 642 N N . GLU A 1 83 ? -7.199 0.174 -12.210 1.00 92.50 83 GLU A N 1
ATOM 643 C CA . GLU A 1 83 ? -8.122 -0.950 -12.005 1.00 92.50 83 GLU A CA 1
ATOM 644 C C . GLU A 1 83 ? -8.897 -0.841 -10.673 1.00 92.50 83 GLU A C 1
ATOM 646 O O . GLU A 1 83 ? -8.823 -1.748 -9.834 1.00 92.50 83 GLU A O 1
ATOM 651 N N . PRO A 1 84 ? -9.701 0.218 -10.446 1.00 90.75 84 PRO A N 1
ATOM 652 C CA . PRO A 1 84 ? -10.329 0.471 -9.148 1.00 90.75 84 PRO A CA 1
ATOM 653 C C . PRO A 1 84 ? -11.236 -0.680 -8.694 1.00 90.75 84 PRO A C 1
ATOM 655 O O . PRO A 1 84 ? -11.247 -1.036 -7.518 1.00 90.75 84 PRO A O 1
ATOM 658 N N . ALA A 1 85 ? -11.963 -1.328 -9.612 1.00 87.88 85 ALA A N 1
ATOM 659 C CA . ALA A 1 85 ? -12.797 -2.487 -9.283 1.00 87.88 85 ALA A CA 1
ATOM 660 C C . ALA A 1 85 ? -11.974 -3.647 -8.690 1.00 87.88 85 ALA A C 1
ATOM 662 O O . ALA A 1 85 ? -12.378 -4.260 -7.700 1.00 87.88 85 ALA A O 1
ATOM 663 N N . LYS A 1 86 ? -10.793 -3.920 -9.254 1.00 89.38 86 LYS A N 1
ATOM 664 C CA . LYS A 1 86 ? -9.857 -4.926 -8.741 1.00 89.38 86 LYS A CA 1
ATOM 665 C C . LYS A 1 86 ? -9.190 -4.454 -7.452 1.00 89.38 86 LYS A C 1
ATOM 667 O O . LYS A 1 86 ? -9.072 -5.248 -6.526 1.00 89.38 86 LYS A O 1
ATOM 672 N N . ALA A 1 87 ? -8.818 -3.180 -7.362 1.00 90.94 87 ALA A N 1
ATOM 673 C CA . ALA A 1 87 ? -8.221 -2.601 -6.166 1.00 90.94 87 ALA A CA 1
ATOM 674 C C . ALA A 1 87 ? -9.149 -2.699 -4.946 1.00 90.94 87 ALA A C 1
ATOM 676 O O . ALA A 1 87 ? -8.710 -3.140 -3.885 1.00 90.94 87 ALA A O 1
ATOM 677 N N . TYR A 1 88 ? -10.441 -2.386 -5.106 1.00 88.88 88 TYR A N 1
ATOM 678 C CA . TYR A 1 88 ? -11.450 -2.629 -4.071 1.00 88.88 88 TYR A CA 1
ATOM 679 C C . TYR A 1 88 ? -11.595 -4.125 -3.782 1.00 88.88 88 TYR A C 1
ATOM 681 O O . TYR A 1 88 ? -11.509 -4.534 -2.632 1.00 88.88 88 TYR A O 1
ATOM 689 N N . ARG A 1 89 ? -11.724 -4.966 -4.818 1.00 86.75 89 ARG A N 1
ATOM 690 C CA . ARG A 1 89 ? -11.866 -6.424 -4.663 1.00 86.75 89 ARG A CA 1
ATOM 691 C C . ARG A 1 89 ? -10.707 -7.098 -3.930 1.00 86.75 89 ARG A C 1
ATOM 693 O O . ARG A 1 89 ? -10.918 -8.137 -3.323 1.00 86.75 89 ARG A O 1
ATOM 700 N N . LEU A 1 90 ? -9.500 -6.558 -4.025 1.00 87.44 90 LEU A N 1
ATOM 701 C CA . LEU A 1 90 ? -8.297 -7.136 -3.427 1.00 87.44 90 LEU A CA 1
ATOM 702 C C . LEU A 1 90 ? -7.847 -6.388 -2.159 1.00 87.44 90 LEU A C 1
ATOM 704 O O . LEU A 1 90 ? -6.775 -6.672 -1.634 1.00 87.44 90 LEU A O 1
ATOM 708 N N . GLY A 1 91 ? -8.647 -5.435 -1.665 1.00 89.81 91 GLY A N 1
ATOM 709 C CA . GLY A 1 91 ? -8.382 -4.711 -0.418 1.00 89.81 91 GLY A CA 1
ATOM 710 C C . GLY A 1 91 ? -7.328 -3.602 -0.516 1.00 89.81 91 GLY A C 1
ATOM 711 O O . GLY A 1 91 ? -6.946 -3.028 0.507 1.00 89.81 91 GLY A O 1
ATOM 712 N N . PHE A 1 92 ? -6.871 -3.259 -1.722 1.00 91.06 92 PHE A N 1
ATOM 713 C CA . PHE A 1 92 ? -5.936 -2.155 -1.962 1.00 91.06 92 PHE A CA 1
ATOM 714 C C . PHE A 1 92 ? -6.614 -0.784 -1.920 1.00 91.06 92 PHE A C 1
ATOM 716 O O . PHE A 1 92 ? -5.932 0.220 -1.750 1.00 91.06 92 PHE A O 1
ATOM 723 N N . MET A 1 93 ? -7.939 -0.723 -2.055 1.00 91.62 93 MET A N 1
ATOM 724 C CA . MET A 1 93 ? -8.730 0.488 -1.841 1.00 91.62 93 MET A CA 1
ATOM 725 C C . MET A 1 93 ? -9.930 0.188 -0.943 1.00 91.62 93 MET A C 1
ATOM 727 O O . MET A 1 93 ? -10.478 -0.912 -0.977 1.00 91.62 93 MET A O 1
ATOM 731 N N . ILE A 1 94 ? -10.353 1.172 -0.151 1.00 88.88 94 ILE A N 1
ATOM 732 C CA . ILE A 1 94 ? -11.457 1.067 0.812 1.00 88.88 94 ILE A CA 1
ATOM 733 C C . ILE A 1 94 ? -12.433 2.219 0.552 1.00 88.88 94 ILE A C 1
ATOM 735 O O . ILE A 1 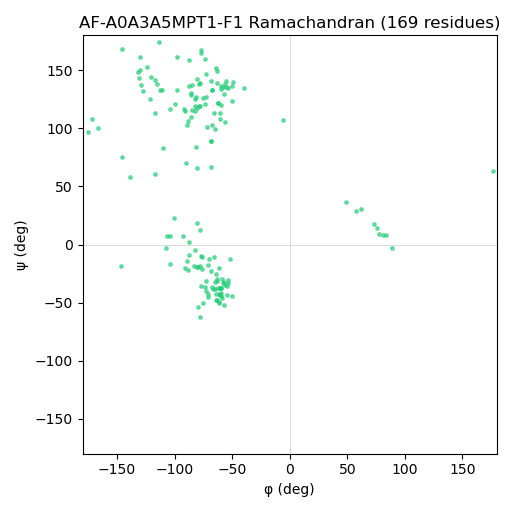94 ? -12.011 3.361 0.395 1.00 88.88 94 ILE A O 1
ATOM 739 N N . ARG A 1 95 ? -13.740 1.928 0.477 1.00 82.75 95 ARG A N 1
ATOM 740 C CA . ARG A 1 95 ? -14.779 2.927 0.133 1.00 82.75 95 ARG A CA 1
ATOM 741 C C . ARG A 1 95 ? -15.342 3.695 1.323 1.00 82.75 95 ARG A C 1
ATOM 743 O O . ARG A 1 95 ? -15.943 4.748 1.138 1.00 82.75 95 ARG A O 1
ATOM 750 N N . THR A 1 96 ? -15.219 3.148 2.528 1.00 77.06 96 THR A N 1
ATOM 751 C CA . THR A 1 96 ? -15.925 3.650 3.707 1.00 77.06 96 THR A CA 1
ATOM 752 C C . THR A 1 96 ? -14.990 3.839 4.889 1.00 77.06 96 THR A C 1
ATOM 754 O O . THR A 1 96 ? -14.100 3.032 5.130 1.00 77.06 96 THR A O 1
ATOM 757 N N . LYS A 1 97 ? -15.243 4.898 5.664 1.00 71.06 97 LYS A N 1
ATOM 758 C CA . LYS A 1 97 ? -14.587 5.158 6.954 1.00 71.06 97 LYS A CA 1
ATOM 759 C C . LYS A 1 97 ? -15.128 4.281 8.086 1.00 71.06 97 LYS A C 1
ATOM 761 O O . LYS A 1 97 ? -14.579 4.312 9.181 1.00 71.06 97 LYS A O 1
ATOM 766 N N . LEU A 1 98 ? -16.233 3.566 7.853 1.00 68.12 98 LEU A N 1
ATOM 767 C CA . LEU A 1 98 ? -16.852 2.700 8.861 1.00 68.12 98 LEU A CA 1
ATOM 768 C C . LEU A 1 98 ? -15.985 1.481 9.186 1.00 68.12 98 LEU A C 1
ATOM 770 O O . LEU A 1 98 ? -16.119 0.912 10.263 1.00 68.12 98 LEU A O 1
ATOM 774 N N . LEU A 1 99 ? -15.098 1.108 8.263 1.00 68.69 99 LEU A N 1
ATOM 775 C CA . LEU A 1 99 ? -14.138 0.031 8.430 1.00 68.69 99 LEU A CA 1
ATOM 776 C C . LEU A 1 99 ? -12.740 0.623 8.525 1.00 68.69 99 LEU A C 1
ATOM 778 O O . LEU A 1 99 ? -12.359 1.486 7.729 1.00 68.69 99 LEU A O 1
ATOM 782 N N . THR A 1 100 ? -11.969 0.164 9.505 1.00 74.88 100 THR A N 1
ATOM 783 C CA . THR A 1 100 ? -10.578 0.593 9.625 1.00 74.88 100 THR A CA 1
ATOM 784 C C . THR A 1 100 ? -9.711 -0.209 8.651 1.00 74.88 100 THR A C 1
ATOM 786 O O . THR A 1 100 ? -9.935 -1.409 8.485 1.00 74.88 100 THR A O 1
ATOM 789 N N . PRO A 1 101 ? -8.694 0.400 8.013 1.00 82.12 101 PRO A N 1
ATOM 790 C CA . PRO A 1 101 ? -7.777 -0.333 7.141 1.00 82.12 101 PRO A CA 1
ATOM 791 C C . PRO A 1 101 ? -7.126 -1.546 7.815 1.00 82.12 101 PRO A C 1
ATOM 793 O O . PRO A 1 101 ? -6.896 -2.557 7.161 1.00 82.12 101 PRO A O 1
ATOM 796 N N . ALA A 1 102 ? -6.912 -1.481 9.132 1.00 79.44 102 ALA A N 1
ATOM 797 C CA . ALA A 1 102 ? -6.400 -2.592 9.927 1.00 79.44 102 ALA A CA 1
ATOM 798 C C . ALA A 1 102 ? -7.257 -3.869 9.840 1.00 79.44 102 ALA A C 1
ATOM 800 O O . ALA A 1 102 ? -6.719 -4.967 9.900 1.00 79.44 102 ALA A O 1
ATOM 801 N N . GLN A 1 103 ? -8.573 -3.726 9.672 1.00 75.31 103 GLN A N 1
ATOM 802 C CA . GLN A 1 103 ? -9.528 -4.839 9.663 1.00 75.31 103 GLN A CA 1
ATOM 803 C C . GLN A 1 103 ? -9.752 -5.441 8.275 1.00 75.31 103 GLN A C 1
ATOM 805 O O . GLN A 1 103 ? -10.361 -6.500 8.154 1.00 75.31 103 GLN A O 1
ATOM 810 N N . ILE A 1 104 ? -9.314 -4.755 7.219 1.00 80.88 104 ILE A N 1
ATOM 811 C CA . ILE A 1 104 ? -9.524 -5.209 5.847 1.00 80.88 104 ILE A CA 1
ATOM 812 C C . ILE A 1 104 ? -8.226 -5.873 5.386 1.00 80.88 104 ILE A C 1
ATOM 814 O O . ILE A 1 104 ? -7.195 -5.194 5.354 1.00 80.88 104 ILE A O 1
ATOM 818 N N . PRO A 1 105 ? -8.239 -7.155 4.996 1.00 85.06 105 PRO A N 1
ATOM 819 C CA . PRO A 1 105 ? -7.048 -7.804 4.475 1.00 85.06 105 PRO A CA 1
ATOM 820 C C . PRO A 1 105 ? -6.723 -7.328 3.051 1.00 85.06 105 PRO A C 1
ATOM 822 O O . PRO A 1 105 ? -7.581 -6.810 2.332 1.00 85.06 105 PRO A O 1
ATOM 825 N N . ILE A 1 106 ? -5.473 -7.512 2.637 1.00 86.81 106 ILE A N 1
ATOM 826 C CA . ILE A 1 106 ? -4.983 -7.252 1.279 1.00 86.81 106 ILE A CA 1
ATOM 827 C C . ILE A 1 106 ? -4.608 -8.582 0.646 1.00 86.81 106 ILE A C 1
ATOM 829 O O . ILE A 1 106 ? -3.894 -9.369 1.257 1.00 86.81 106 ILE A O 1
ATOM 833 N N . TYR A 1 107 ? -5.032 -8.836 -0.586 1.00 86.69 107 TYR A N 1
ATOM 834 C CA . TYR A 1 107 ? -4.518 -9.987 -1.319 1.00 86.69 107 TYR A CA 1
ATOM 835 C C . TYR A 1 107 ? -3.097 -9.704 -1.813 1.00 86.69 107 TYR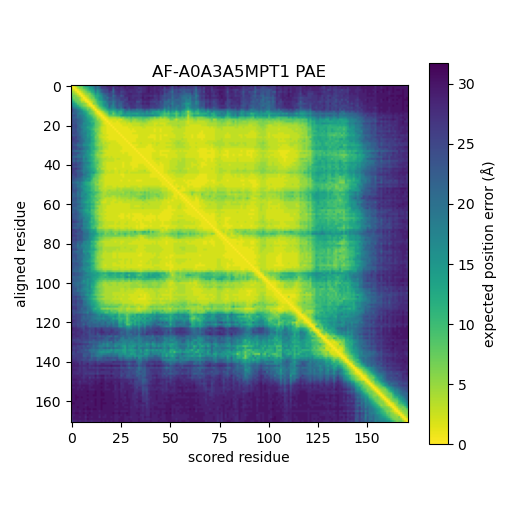 A C 1
ATOM 837 O O . TYR A 1 107 ? -2.863 -8.718 -2.512 1.00 86.69 107 TYR A O 1
ATOM 845 N N . SER A 1 108 ? -2.158 -10.584 -1.487 1.00 87.69 108 SER A N 1
ATOM 846 C CA . SER A 1 108 ? -0.779 -10.525 -1.951 1.00 87.69 108 SER A CA 1
ATOM 847 C C . SER A 1 108 ? -0.541 -11.555 -3.043 1.00 87.69 108 SER A C 1
ATOM 849 O O . SER A 1 108 ? -0.591 -12.762 -2.810 1.00 87.69 108 SER A O 1
ATOM 851 N N . ALA A 1 109 ? -0.214 -11.079 -4.242 1.00 87.44 109 ALA A N 1
ATOM 852 C CA . ALA A 1 109 ? 0.245 -11.918 -5.340 1.00 87.44 109 ALA A CA 1
ATOM 853 C C . ALA A 1 109 ? 1.584 -12.610 -5.027 1.00 87.44 109 ALA A C 1
ATOM 855 O O . ALA A 1 109 ? 1.840 -13.681 -5.566 1.00 87.44 109 ALA A O 1
ATOM 856 N N . ALA A 1 110 ? 2.408 -12.042 -4.136 1.00 85.31 110 ALA A N 1
ATOM 857 C CA . ALA A 1 110 ? 3.696 -12.625 -3.749 1.00 85.31 110 ALA A CA 1
ATOM 858 C C . ALA A 1 110 ? 3.533 -13.936 -2.965 1.00 85.31 110 ALA A C 1
ATOM 860 O O . ALA A 1 110 ? 4.323 -14.859 -3.128 1.00 85.31 110 ALA A O 1
ATOM 861 N N . THR A 1 111 ? 2.505 -14.015 -2.118 1.00 81.50 111 THR A N 1
ATOM 862 C CA . THR A 1 111 ? 2.219 -15.195 -1.286 1.00 81.50 111 THR A CA 1
ATOM 863 C C . THR A 1 111 ? 1.003 -15.982 -1.766 1.00 81.50 111 THR A C 1
ATOM 865 O O . THR A 1 111 ? 0.678 -17.010 -1.182 1.00 81.50 111 THR A O 1
ATOM 868 N N . ALA A 1 112 ? 0.312 -15.497 -2.805 1.00 81.31 112 ALA A N 1
ATOM 869 C CA . ALA A 1 112 ? -0.999 -15.979 -3.238 1.00 81.31 112 ALA A CA 1
ATOM 870 C C . ALA A 1 112 ? -2.013 -16.097 -2.077 1.00 81.31 112 ALA A C 1
ATOM 872 O O . ALA A 1 112 ? -2.832 -17.016 -2.038 1.00 81.31 112 ALA A O 1
ATOM 873 N N . GLY A 1 113 ? -1.954 -15.161 -1.125 1.00 80.69 113 GLY A N 1
ATOM 874 C CA . GLY A 1 113 ? -2.717 -15.210 0.121 1.00 80.69 113 GLY A CA 1
ATOM 875 C C . GLY A 1 113 ? -3.149 -13.832 0.609 1.00 80.69 113 GLY A C 1
ATOM 876 O O . GLY A 1 113 ? -2.705 -12.802 0.104 1.00 80.69 113 GLY A O 1
ATOM 877 N N . TRP A 1 114 ? -4.039 -13.808 1.596 1.00 80.12 114 TRP A N 1
ATOM 878 C CA . TRP A 1 114 ? -4.491 -12.572 2.229 1.00 80.12 114 TRP A CA 1
ATOM 879 C C . TRP A 1 114 ? -3.517 -12.172 3.346 1.00 80.12 114 TRP A C 1
ATOM 881 O O . TRP A 1 114 ? -3.049 -13.020 4.100 1.00 80.12 114 TRP A O 1
ATOM 891 N N . LEU A 1 115 ? -3.191 -10.887 3.436 1.00 75.50 115 LEU A N 1
ATOM 892 C CA . LEU A 1 115 ? -2.330 -10.292 4.455 1.00 75.50 115 LEU A CA 1
ATOM 893 C C . LEU A 1 115 ? -3.141 -9.316 5.299 1.00 75.50 115 LEU A C 1
ATOM 895 O O . LEU A 1 115 ? -3.926 -8.530 4.757 1.00 75.50 115 LEU A O 1
ATOM 899 N N . LEU A 1 116 ? -2.932 -9.336 6.610 1.00 70.81 116 LEU A N 1
ATOM 900 C CA . LEU A 1 116 ? -3.418 -8.289 7.500 1.00 70.81 116 LEU A CA 1
ATOM 901 C C . LEU A 1 116 ? -2.533 -7.041 7.401 1.00 70.81 116 LEU A C 1
ATOM 903 O O . LEU A 1 116 ? -1.463 -7.027 6.788 1.00 70.81 116 LEU A O 1
ATOM 907 N N . ALA A 1 117 ? -3.018 -5.937 7.966 1.00 59.62 117 ALA A N 1
ATOM 908 C CA . ALA A 1 117 ? -2.346 -4.647 7.865 1.00 59.62 117 ALA A CA 1
ATOM 909 C C . ALA A 1 117 ? -1.036 -4.568 8.677 1.00 59.62 117 ALA A C 1
ATOM 911 O O . ALA A 1 117 ? -0.250 -3.641 8.489 1.00 59.62 117 ALA A O 1
ATOM 912 N N . ASP A 1 118 ? -0.778 -5.521 9.563 1.00 60.00 118 ASP A N 1
ATOM 913 C CA . ASP A 1 118 ? 0.496 -5.744 10.257 1.00 60.00 118 ASP A CA 1
ATOM 914 C C . ASP A 1 118 ? 1.508 -6.545 9.421 1.00 60.00 118 ASP A C 1
ATOM 916 O O . ASP A 1 118 ? 2.674 -6.603 9.799 1.00 60.00 118 ASP A O 1
ATOM 920 N N . GLY A 1 119 ? 1.121 -7.037 8.239 1.00 54.69 119 GLY A N 1
ATOM 921 C CA . GLY A 1 119 ? 1.971 -7.855 7.371 1.00 54.69 119 GLY A CA 1
ATOM 922 C C . GLY A 1 119 ? 1.890 -9.347 7.662 1.00 54.69 119 GLY A C 1
ATOM 923 O O . GLY A 1 119 ? 2.489 -10.126 6.919 1.00 54.69 119 GLY A O 1
ATOM 924 N N . ASP A 1 120 ? 1.131 -9.747 8.682 1.00 56.06 120 ASP A N 1
ATOM 925 C CA . ASP A 1 120 ? 0.955 -11.151 9.006 1.00 56.06 120 ASP A CA 1
ATOM 926 C C . ASP A 1 120 ? 0.055 -11.835 7.970 1.00 56.06 120 ASP A C 1
ATOM 928 O O . ASP A 1 120 ? -0.869 -11.242 7.394 1.00 56.06 120 ASP A O 1
ATOM 932 N N . LEU A 1 121 ? 0.343 -13.114 7.710 1.00 52.75 121 LEU A N 1
ATOM 933 C CA . LEU A 1 121 ? -0.513 -13.960 6.886 1.00 52.75 121 LEU A CA 1
ATOM 934 C C . LEU A 1 121 ? -1.876 -14.077 7.568 1.00 52.75 121 LEU A C 1
ATOM 936 O O . LEU A 1 121 ? -1.983 -14.557 8.697 1.00 52.75 121 LEU A O 1
ATOM 940 N N . TYR A 1 122 ? -2.928 -13.681 6.860 1.00 52.50 122 TYR A N 1
ATOM 941 C CA . TYR A 1 122 ? -4.292 -13.924 7.291 1.00 52.50 122 TYR A CA 1
ATOM 942 C C . TYR A 1 122 ? -4.552 -15.435 7.230 1.00 52.50 122 TYR A C 1
ATOM 944 O O . TYR A 1 122 ? -4.720 -16.002 6.149 1.00 52.50 122 TYR A O 1
ATOM 952 N N . GLN A 1 123 ? -4.532 -16.104 8.386 1.00 48.12 123 GLN A N 1
ATOM 953 C CA . GLN A 1 123 ? -4.825 -17.535 8.468 1.00 48.12 123 GLN A CA 1
ATOM 954 C C . GLN A 1 123 ? -6.339 -17.781 8.398 1.00 48.12 123 GLN A C 1
ATOM 956 O O . GLN A 1 123 ? -7.128 -17.067 9.018 1.00 48.12 123 GLN A O 1
ATOM 961 N N . ASP A 1 124 ? -6.744 -18.818 7.657 1.00 43.66 124 ASP A N 1
ATOM 962 C CA . ASP A 1 124 ? -8.130 -19.173 7.300 1.00 43.66 124 ASP A CA 1
ATOM 963 C C . ASP A 1 124 ? -9.134 -19.281 8.478 1.00 43.66 124 ASP A C 1
ATOM 965 O O . ASP A 1 124 ? -10.345 -19.301 8.250 1.00 43.66 124 ASP A O 1
ATOM 969 N N . ALA A 1 125 ? -8.677 -19.312 9.735 1.00 38.25 125 ALA A N 1
ATOM 970 C CA . ALA A 1 125 ? -9.510 -19.456 10.935 1.00 38.25 125 ALA A CA 1
ATOM 971 C C . ALA A 1 125 ? -10.473 -18.276 11.214 1.00 38.25 125 ALA A C 1
ATOM 973 O O . ALA A 1 125 ? -11.368 -18.411 12.042 1.00 38.25 125 ALA A O 1
ATOM 974 N N . LEU A 1 126 ? -10.347 -17.144 10.508 1.00 45.06 126 LEU A N 1
ATOM 975 C CA . LEU A 1 126 ? -11.218 -15.963 10.660 1.00 45.06 126 LEU A CA 1
ATOM 976 C C . LEU A 1 126 ? -12.213 -15.760 9.489 1.00 45.06 126 LEU A C 1
ATOM 978 O O . LEU A 1 126 ? -12.892 -14.729 9.424 1.00 45.06 126 LEU A O 1
ATOM 982 N N . ARG A 1 127 ? -12.312 -16.718 8.548 1.00 47.19 127 ARG A N 1
ATOM 983 C CA . ARG A 1 127 ? -13.056 -16.584 7.270 1.00 47.19 127 ARG A CA 1
ATOM 984 C C . ARG A 1 127 ? -14.517 -16.149 7.398 1.00 47.19 127 ARG A C 1
ATOM 986 O O . ARG A 1 127 ? -15.006 -15.476 6.494 1.00 47.19 127 ARG A O 1
ATOM 993 N N . ALA A 1 128 ? -15.213 -16.533 8.467 1.00 45.09 128 ALA A N 1
ATOM 994 C CA . ALA A 1 128 ? -16.628 -16.199 8.637 1.00 45.09 128 ALA A CA 1
ATOM 995 C C . ALA A 1 128 ? -16.838 -14.702 8.933 1.00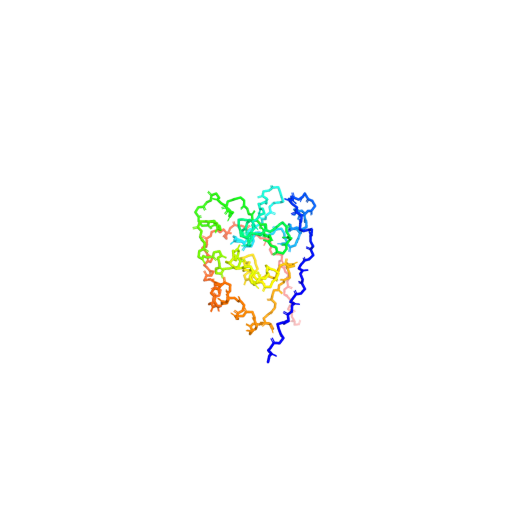 45.09 128 ALA A C 1
ATOM 997 O O . ALA A 1 128 ? -17.667 -14.066 8.289 1.00 45.09 128 ALA A O 1
ATOM 998 N N . GLU A 1 129 ? -16.037 -14.118 9.828 1.00 47.22 129 GLU A N 1
ATOM 999 C CA . GLU A 1 129 ? -16.141 -12.699 10.202 1.00 47.22 129 GLU A CA 1
ATOM 1000 C C . GLU A 1 129 ? -15.542 -11.777 9.130 1.00 47.22 129 GLU A C 1
ATOM 1002 O O . GLU A 1 129 ? -16.079 -10.704 8.843 1.00 47.22 129 GLU A O 1
ATOM 1007 N N . ALA A 1 130 ? -14.459 -12.199 8.466 1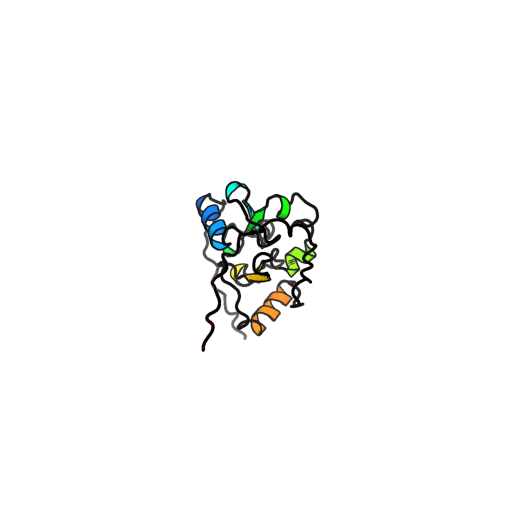.00 50.00 130 ALA A N 1
ATOM 1008 C CA . ALA A 1 130 ? -13.869 -11.383 7.409 1.00 50.00 130 ALA A CA 1
ATOM 1009 C C . ALA A 1 130 ? -14.710 -11.352 6.136 1.00 50.00 130 ALA A C 1
ATOM 1011 O O . ALA A 1 130 ? -14.699 -10.326 5.472 1.00 50.00 130 ALA A O 1
ATOM 1012 N N . ALA A 1 131 ? -15.448 -12.412 5.784 1.00 52.81 131 ALA A N 1
ATOM 1013 C CA . ALA A 1 131 ? -16.304 -12.407 4.595 1.00 52.81 131 ALA A CA 1
ATOM 1014 C C . ALA A 1 131 ? -17.380 -11.308 4.657 1.00 52.81 131 ALA A C 1
ATOM 1016 O O . ALA A 1 131 ? -17.654 -10.656 3.647 1.00 52.81 131 ALA A O 1
ATOM 1017 N N . GLU A 1 132 ? -17.939 -11.059 5.844 1.00 53.31 132 GLU A N 1
ATOM 1018 C CA . GLU A 1 132 ? -18.923 -9.998 6.075 1.00 53.31 132 GLU A CA 1
ATOM 1019 C C . GLU A 1 132 ? -18.280 -8.601 5.997 1.00 53.31 132 GLU A C 1
ATOM 1021 O O . GLU A 1 132 ? -18.796 -7.713 5.315 1.00 53.31 132 GLU A O 1
ATOM 1026 N N . LEU A 1 133 ? -17.093 -8.420 6.591 1.00 54.38 133 LEU A N 1
ATOM 1027 C CA . LEU A 1 133 ? -16.314 -7.174 6.496 1.00 54.38 133 LEU A CA 1
ATOM 1028 C C . LEU A 1 133 ? -15.838 -6.882 5.060 1.00 54.38 133 LEU A C 1
ATOM 1030 O O . LEU A 1 133 ? -15.857 -5.735 4.615 1.00 54.38 133 LEU A O 1
ATOM 1034 N N . ILE A 1 134 ? -15.454 -7.924 4.323 1.00 58.62 134 ILE A N 1
ATOM 1035 C CA . ILE A 1 134 ? -15.072 -7.912 2.905 1.00 58.62 134 ILE A CA 1
ATOM 1036 C C . ILE A 1 134 ? -16.265 -7.450 2.058 1.00 58.62 134 ILE A C 1
ATOM 1038 O O . ILE A 1 134 ? -16.147 -6.474 1.314 1.00 58.62 134 ILE A O 1
ATOM 1042 N N . ALA A 1 135 ? -17.441 -8.052 2.253 1.00 60.22 135 ALA A N 1
ATOM 1043 C CA . ALA A 1 135 ? -18.662 -7.649 1.561 1.00 60.22 135 ALA A CA 1
ATOM 1044 C C . ALA A 1 135 ? -19.046 -6.184 1.858 1.00 60.22 135 ALA A C 1
ATOM 1046 O O . ALA A 1 135 ? -19.337 -5.428 0.927 1.00 60.22 135 ALA A O 1
ATOM 1047 N N . LEU A 1 136 ? -18.965 -5.749 3.122 1.00 57.56 136 LEU A N 1
ATOM 1048 C CA . LEU A 1 136 ? -19.224 -4.361 3.543 1.00 57.56 136 LEU A CA 1
ATOM 1049 C C . LEU A 1 136 ? -18.211 -3.355 2.969 1.00 57.56 136 LEU A C 1
ATOM 1051 O O . LEU A 1 136 ? -18.564 -2.207 2.687 1.00 57.56 136 LEU A O 1
ATOM 1055 N N . ALA A 1 137 ? -16.960 -3.771 2.765 1.00 57.41 137 ALA A N 1
ATOM 1056 C CA . ALA A 1 137 ? -15.924 -2.963 2.125 1.00 57.41 137 ALA A CA 1
ATOM 1057 C C . ALA A 1 137 ? -16.067 -2.887 0.591 1.00 57.41 137 ALA A C 1
ATOM 1059 O O . ALA A 1 137 ? -15.368 -2.095 -0.050 1.00 57.41 137 ALA A O 1
ATOM 1060 N N . GLY A 1 138 ? -16.957 -3.691 -0.008 1.00 56.19 138 GLY A N 1
ATOM 1061 C CA . GLY A 1 138 ? -17.046 -3.874 -1.460 1.00 56.19 138 GLY A CA 1
ATOM 1062 C C . GLY A 1 138 ? -15.902 -4.719 -2.035 1.00 56.19 138 GLY A C 1
ATOM 1063 O O . GLY A 1 138 ? -15.646 -4.682 -3.240 1.00 56.19 138 GLY A O 1
ATOM 1064 N N . VAL A 1 139 ? -15.205 -5.464 -1.178 1.00 55.44 139 VAL A N 1
ATOM 1065 C CA . VAL A 1 139 ? -14.205 -6.469 -1.535 1.00 55.44 139 VAL A CA 1
ATOM 1066 C C . VAL A 1 139 ? -15.019 -7.721 -1.903 1.00 55.44 139 VAL A C 1
ATOM 1068 O O . VAL A 1 139 ? -15.816 -8.190 -1.100 1.00 55.44 139 VAL A O 1
ATOM 1071 N N . ALA A 1 140 ? -14.960 -8.234 -3.135 1.00 44.09 140 ALA A N 1
ATOM 1072 C CA . ALA A 1 140 ? -15.841 -9.348 -3.506 1.00 44.09 140 ALA A CA 1
ATOM 1073 C C . ALA A 1 140 ? -15.376 -10.659 -2.839 1.00 44.09 140 ALA A C 1
ATOM 1075 O O . ALA A 1 140 ? -14.232 -11.066 -3.065 1.00 44.09 140 ALA A O 1
ATOM 1076 N N . PRO A 1 141 ? -16.250 -11.392 -2.123 1.00 41.56 141 PRO A N 1
ATOM 1077 C CA . PRO A 1 141 ? -15.950 -12.723 -1.617 1.00 41.56 141 PRO A CA 1
ATOM 1078 C C . PRO A 1 141 ? -16.133 -13.746 -2.746 1.00 41.56 141 PRO A C 1
ATOM 1080 O O . PRO A 1 141 ? -17.029 -14.583 -2.724 1.00 41.56 141 PRO A O 1
ATOM 1083 N N . ARG A 1 142 ? -15.299 -13.686 -3.785 1.00 40.16 142 ARG A N 1
ATOM 1084 C CA . ARG A 1 142 ? -15.050 -14.871 -4.618 1.00 40.16 142 ARG A CA 1
ATOM 1085 C C . ARG A 1 142 ? -13.631 -15.321 -4.350 1.00 40.16 142 ARG A C 1
ATOM 1087 O O . ARG A 1 142 ? -12.692 -14.954 -5.047 1.00 40.16 142 ARG A O 1
ATOM 1094 N N . LEU A 1 143 ? -13.529 -16.087 -3.266 1.00 42.25 143 LEU A N 1
ATOM 1095 C CA . LEU A 1 143 ? -12.382 -16.886 -2.860 1.00 42.25 143 LEU A CA 1
ATOM 1096 C C . LEU A 1 143 ? -12.195 -18.053 -3.835 1.00 42.25 143 LEU A C 1
ATOM 1098 O O . LEU A 1 143 ? -12.370 -19.216 -3.495 1.00 42.25 143 LEU A O 1
ATOM 1102 N N . THR A 1 144 ? -11.839 -17.737 -5.065 1.00 36.84 144 THR A N 1
ATOM 1103 C CA . THR A 1 144 ? -10.987 -18.620 -5.848 1.00 36.84 144 THR A CA 1
ATOM 1104 C C . THR A 1 144 ? -9.789 -17.767 -6.185 1.00 36.84 144 THR A C 1
ATOM 1106 O O . THR A 1 144 ? -9.968 -16.656 -6.697 1.00 36.84 144 THR A O 1
ATOM 1109 N N . ALA A 1 145 ? -8.591 -18.242 -5.843 1.00 37.00 145 ALA A N 1
ATOM 1110 C CA . ALA A 1 145 ? -7.356 -17.643 -6.324 1.00 37.00 145 ALA A CA 1
ATOM 1111 C C . ALA A 1 145 ? -7.550 -17.252 -7.804 1.00 37.00 145 ALA A C 1
ATOM 1113 O O . ALA A 1 145 ? -8.151 -18.039 -8.549 1.00 37.00 145 ALA A O 1
ATOM 1114 N N . PRO A 1 146 ? -7.142 -16.044 -8.245 1.00 38.97 146 PRO A N 1
ATOM 1115 C CA . PRO A 1 146 ? -7.118 -15.774 -9.677 1.00 38.97 146 PRO A CA 1
ATOM 1116 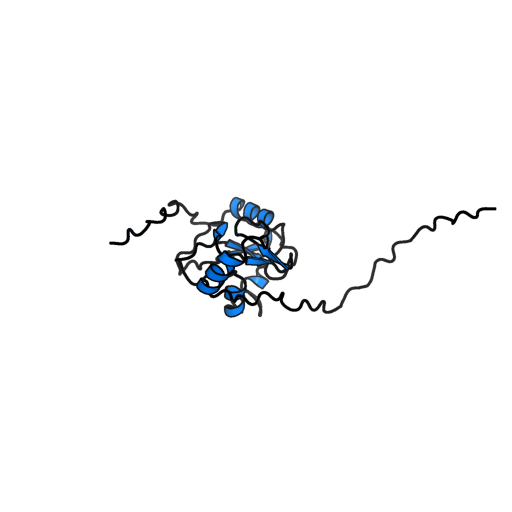C C . PRO A 1 146 ? -6.360 -16.934 -10.337 1.00 38.97 146 PRO A C 1
ATOM 1118 O O . PRO A 1 146 ? -5.365 -17.369 -9.751 1.00 38.97 146 PRO A O 1
ATOM 1121 N N . PRO A 1 147 ? -6.824 -17.484 -11.476 1.00 32.19 147 PRO A N 1
ATOM 1122 C CA . PRO A 1 147 ? -6.121 -18.579 -12.121 1.00 32.19 147 PRO A CA 1
ATOM 1123 C C . PRO A 1 147 ? -4.696 -18.108 -12.395 1.00 32.19 147 PRO A C 1
ATOM 1125 O O . PRO A 1 147 ? -4.453 -17.271 -13.264 1.00 32.19 147 PRO A O 1
ATOM 1128 N N . TYR A 1 148 ? -3.763 -18.604 -11.589 1.00 33.06 148 TYR A N 1
ATOM 1129 C CA . TYR A 1 148 ? -2.348 -18.446 -11.823 1.00 33.06 148 TYR A CA 1
ATOM 1130 C C . TYR A 1 148 ? -2.068 -19.210 -13.112 1.00 33.06 148 TYR A C 1
ATOM 1132 O O . TYR A 1 148 ? -2.022 -20.436 -13.123 1.00 33.06 148 TYR A O 1
ATOM 1140 N N . SER A 1 149 ? -1.976 -18.484 -14.223 1.00 31.00 149 SER A N 1
ATOM 1141 C CA . SER A 1 149 ? -1.339 -18.998 -15.426 1.00 31.00 149 SER A CA 1
ATOM 1142 C C . SER A 1 149 ? 0.137 -18.648 -15.312 1.00 31.00 149 SER A C 1
ATOM 1144 O O . SER A 1 149 ? 0.482 -17.477 -15.489 1.00 31.00 149 SER A O 1
ATOM 1146 N N . PRO A 1 150 ? 1.031 -19.610 -15.029 1.00 34.97 150 PRO A N 1
ATOM 1147 C CA . PRO A 1 150 ? 2.432 -19.406 -15.320 1.00 34.97 150 PRO A CA 1
ATOM 1148 C C . PRO A 1 150 ? 2.535 -19.397 -16.843 1.00 34.97 150 PRO A C 1
ATOM 1150 O O . PRO A 1 150 ? 2.708 -20.441 -17.471 1.00 34.97 150 PRO A O 1
ATOM 1153 N N . THR A 1 151 ? 2.390 -18.235 -17.480 1.00 34.47 151 THR A N 1
ATOM 1154 C CA . THR A 1 151 ? 2.836 -18.102 -18.866 1.00 34.47 151 THR A CA 1
ATOM 1155 C C . THR A 1 151 ? 4.353 -18.177 -18.858 1.00 34.47 151 THR A C 1
ATOM 1157 O O . THR A 1 151 ? 5.062 -17.190 -18.693 1.00 34.47 151 THR A O 1
ATOM 1160 N N . SER A 1 152 ? 4.816 -19.417 -18.971 1.00 40.88 152 SER A N 1
ATOM 1161 C CA . SER A 1 152 ? 6.056 -19.869 -19.577 1.00 40.88 152 SER A CA 1
ATOM 1162 C C . SER A 1 152 ? 6.868 -18.773 -20.278 1.00 40.88 152 SER A C 1
ATOM 1164 O O . SER A 1 152 ? 6.558 -18.376 -21.406 1.00 40.88 152 SER A O 1
ATOM 1166 N N . ARG A 1 153 ? 7.976 -18.378 -19.653 1.00 39.28 153 ARG A N 1
ATOM 1167 C CA . ARG A 1 153 ? 9.300 -18.321 -20.291 1.00 39.28 153 ARG A CA 1
ATOM 1168 C C . ARG A 1 153 ? 10.348 -17.936 -19.253 1.00 39.28 153 ARG A C 1
ATOM 1170 O O . ARG A 1 153 ? 10.506 -16.770 -18.931 1.00 39.28 153 ARG A O 1
ATOM 1177 N N . ASN A 1 154 ? 11.010 -18.952 -18.702 1.00 39.56 154 ASN A N 1
ATOM 1178 C CA . ASN A 1 154 ? 12.474 -19.048 -18.615 1.00 39.56 154 ASN A CA 1
ATOM 1179 C C . ASN A 1 154 ? 12.864 -20.313 -17.834 1.00 39.56 154 ASN A C 1
ATOM 1181 O O . ASN A 1 154 ? 13.487 -20.271 -16.782 1.00 39.56 154 ASN A O 1
ATOM 1185 N N . ALA A 1 155 ? 12.505 -21.474 -18.390 1.00 37.72 155 ALA A N 1
ATOM 1186 C CA . ALA A 1 155 ? 13.118 -22.754 -18.040 1.00 37.72 155 ALA A CA 1
ATOM 1187 C C . ALA A 1 155 ? 14.328 -22.998 -18.961 1.00 37.72 155 ALA A C 1
ATOM 1189 O O . ALA A 1 155 ? 14.292 -23.805 -19.886 1.00 37.72 155 ALA A O 1
ATOM 1190 N N . ARG A 1 156 ? 15.384 -22.216 -18.752 1.00 43.56 156 ARG A N 1
ATOM 1191 C CA . ARG A 1 156 ? 16.759 -22.418 -19.242 1.00 43.56 156 ARG A CA 1
ATOM 1192 C C . ARG A 1 156 ? 17.556 -21.417 -18.415 1.00 43.56 156 ARG A C 1
ATOM 1194 O O . ARG A 1 156 ? 17.414 -20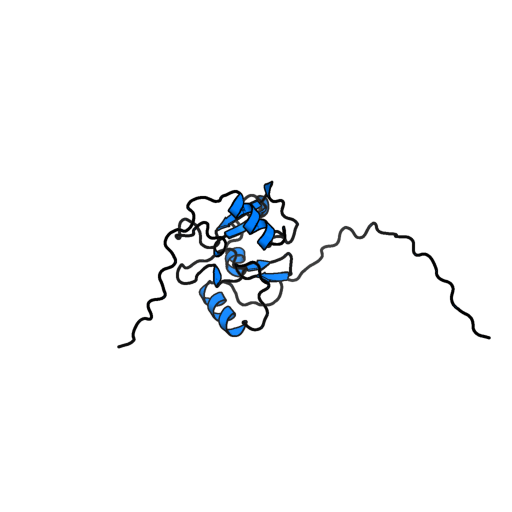.229 -18.632 1.00 43.56 156 ARG A O 1
ATOM 1201 N N . THR A 1 157 ? 18.241 -21.802 -17.350 1.00 48.59 157 THR A N 1
ATOM 1202 C CA . THR A 1 157 ? 19.432 -22.652 -17.377 1.00 48.59 157 THR A CA 1
ATOM 1203 C C . THR A 1 157 ? 19.807 -23.033 -15.945 1.00 48.59 157 THR A C 1
ATOM 1205 O O . THR A 1 157 ? 20.344 -22.202 -15.227 1.00 48.59 157 THR A O 1
ATOM 1208 N N . LEU A 1 158 ? 19.602 -24.285 -15.540 1.00 39.97 158 LEU A N 1
ATOM 1209 C CA . LEU A 1 1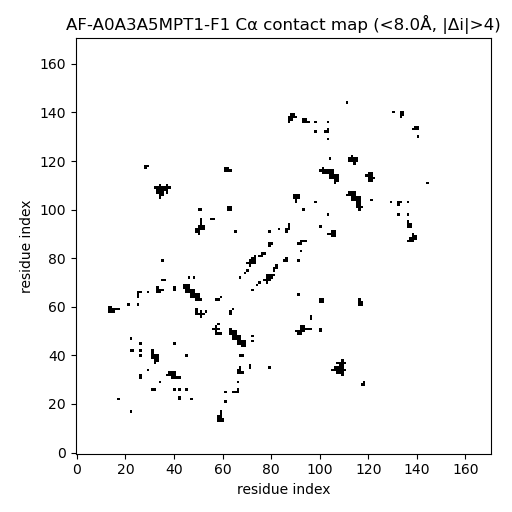58 ? 20.333 -24.888 -14.418 1.00 39.97 158 LEU A CA 1
ATOM 1210 C C . LEU A 1 158 ? 20.553 -26.373 -14.733 1.00 39.97 158 LEU A C 1
ATOM 1212 O O . LEU A 1 158 ? 19.876 -27.252 -14.210 1.00 39.97 158 LEU A O 1
ATOM 1216 N N . ARG A 1 159 ? 21.501 -26.670 -15.631 1.00 40.78 159 ARG A N 1
ATOM 1217 C CA . ARG A 1 159 ? 22.183 -27.971 -15.607 1.00 40.78 159 ARG A CA 1
ATOM 1218 C C . ARG A 1 159 ? 23.278 -27.862 -14.551 1.00 40.78 159 ARG A C 1
ATOM 1220 O O . ARG A 1 159 ? 24.413 -27.533 -14.869 1.00 40.78 159 ARG A O 1
ATOM 1227 N N . ALA A 1 160 ? 22.906 -28.079 -13.294 1.00 43.00 160 ALA A N 1
ATOM 1228 C CA . ALA A 1 160 ? 23.870 -28.348 -12.241 1.00 43.00 160 ALA A CA 1
ATOM 1229 C C . ALA A 1 160 ? 24.244 -29.834 -12.310 1.00 43.00 160 ALA A C 1
ATOM 1231 O O . ALA A 1 160 ? 23.382 -30.712 -12.363 1.00 43.00 160 ALA A O 1
ATOM 1232 N N . HIS A 1 161 ? 25.547 -30.080 -12.381 1.00 42.06 161 HIS A N 1
ATOM 1233 C CA . HIS A 1 161 ? 26.184 -31.385 -12.354 1.00 42.06 161 HIS A CA 1
ATOM 1234 C C . HIS A 1 161 ? 25.684 -32.236 -11.180 1.00 42.06 161 HIS A C 1
ATOM 1236 O O . HIS A 1 161 ? 25.796 -31.846 -10.023 1.00 42.06 161 HIS A O 1
ATOM 1242 N N . CYS A 1 162 ? 25.170 -33.423 -11.490 1.00 37.06 162 CYS A N 1
ATOM 1243 C CA . CYS A 1 162 ? 24.875 -34.467 -10.519 1.00 37.06 162 CYS A CA 1
ATOM 1244 C C . CYS A 1 162 ? 26.121 -35.368 -10.396 1.00 37.06 162 CYS A C 1
ATOM 1246 O O . CYS A 1 162 ? 26.479 -36.006 -11.393 1.00 37.06 162 CYS A O 1
ATOM 1248 N N . PRO A 1 163 ? 26.816 -35.432 -9.244 1.00 46.22 163 PRO A N 1
ATOM 1249 C CA . PRO A 1 163 ? 27.837 -36.445 -9.030 1.00 46.22 163 PRO A CA 1
ATOM 1250 C C . PRO A 1 163 ? 27.146 -37.766 -8.670 1.00 46.22 163 PRO A C 1
ATOM 1252 O O . PRO A 1 163 ? 26.409 -37.865 -7.691 1.00 46.22 163 PRO A O 1
ATOM 1255 N N . ARG A 1 164 ? 27.362 -38.783 -9.509 1.00 41.84 164 ARG A N 1
ATOM 1256 C CA . ARG A 1 164 ? 26.897 -40.160 -9.301 1.00 41.84 164 ARG A CA 1
ATOM 1257 C C . ARG A 1 164 ? 27.546 -40.736 -8.036 1.00 41.84 164 ARG A C 1
ATOM 1259 O O . ARG A 1 164 ? 28.767 -40.837 -7.984 1.00 41.84 164 ARG A O 1
ATOM 1266 N N . LEU A 1 165 ? 26.743 -41.167 -7.066 1.00 46.22 165 LEU A N 1
ATOM 1267 C CA . LEU A 1 165 ? 27.174 -42.117 -6.035 1.00 46.22 165 LEU A CA 1
ATOM 1268 C C . LEU A 1 165 ? 26.956 -43.551 -6.558 1.00 46.22 165 LEU A C 1
ATOM 1270 O O . LEU A 1 165 ? 25.911 -43.807 -7.166 1.00 46.22 165 LEU A O 1
ATOM 1274 N N . PRO A 1 166 ? 27.909 -44.483 -6.373 1.00 53.47 166 PRO A N 1
ATOM 1275 C CA . PRO A 1 166 ? 27.774 -45.849 -6.859 1.00 53.47 166 PRO A CA 1
ATOM 1276 C C . PRO A 1 166 ? 26.876 -46.702 -5.953 1.00 53.47 166 PRO A C 1
ATOM 1278 O O . PRO A 1 166 ? 26.935 -46.650 -4.726 1.00 53.47 166 PRO A O 1
ATOM 1281 N N . CYS A 1 167 ? 26.042 -47.496 -6.620 1.00 40.69 167 CYS A N 1
ATOM 1282 C CA . CYS A 1 167 ? 25.132 -48.490 -6.073 1.00 40.69 167 CYS A CA 1
ATOM 1283 C C . CYS A 1 167 ? 25.922 -49.656 -5.451 1.00 40.69 167 CYS A C 1
ATOM 1285 O O . CYS A 1 167 ? 26.852 -50.170 -6.071 1.00 40.69 167 CYS A O 1
ATOM 1287 N N . SER A 1 168 ? 25.558 -50.071 -4.237 1.00 46.22 168 SER A N 1
ATOM 1288 C CA . SER A 1 168 ? 26.111 -51.246 -3.565 1.00 46.22 168 SER A CA 1
ATOM 1289 C C . SER A 1 168 ? 25.491 -52.529 -4.126 1.00 46.22 168 SER A C 1
ATOM 1291 O O . SER A 1 168 ? 24.287 -52.757 -4.024 1.00 46.22 168 SER A O 1
ATOM 1293 N N . THR A 1 169 ? 26.315 -53.405 -4.697 1.00 52.50 169 THR A N 1
ATOM 1294 C CA . THR A 1 169 ? 25.925 -54.783 -5.011 1.00 52.50 169 THR A CA 1
ATOM 1295 C C . THR A 1 169 ? 26.281 -55.690 -3.840 1.00 52.50 169 THR A C 1
ATOM 1297 O O . THR A 1 169 ? 27.451 -55.847 -3.499 1.00 52.50 169 THR A O 1
ATOM 1300 N N . ARG A 1 170 ? 25.251 -56.291 -3.234 1.00 43.66 170 ARG A N 1
ATOM 1301 C CA . ARG A 1 170 ? 25.360 -57.523 -2.445 1.00 43.66 170 ARG A CA 1
ATOM 1302 C C . ARG A 1 170 ? 25.709 -58.686 -3.372 1.00 43.66 170 ARG A C 1
ATOM 1304 O O . ARG A 1 170 ? 25.017 -58.865 -4.373 1.00 43.66 170 ARG A O 1
ATOM 1311 N N . SER A 1 171 ? 26.689 -59.493 -2.984 1.00 52.41 171 SER A N 1
ATOM 1312 C CA . SER A 1 171 ? 26.697 -60.968 -2.998 1.00 52.41 171 SER A CA 1
ATOM 1313 C C . SER A 1 171 ? 27.918 -61.430 -2.217 1.00 52.41 171 SER A C 1
ATOM 1315 O O . SER A 1 171 ? 29.006 -60.885 -2.501 1.00 52.41 171 SER A O 1
#

Sequence (171 aa):
MRRRTILPKSPKTAPKTFTNTARAKLHRRQGAMCPWCGHGLDIEDMHAHHRLLRGQGGTWDLANIVGLHAACHDLQPGSVHQEPAKAYRLGFMIRTKLLTPAQIPIYSAATAGWLLADGDLYQDALRAEAAELIALAGVAPRLTAPPYSPTSRNARTLRAHCPRLPCSTRS

Foldseek 3Di:
DDDDPPDDDPDDCQDQDCDLVNLVQQCVLQVQAAQQAQDGHDSVQWDWQFQEDVVNVTGSPLLRTHTHGPQQDPVHCNHCVNCVLVCLQQSVHFDDPVDGSQLAWGHGPNVLATAGSSSDGPDCPCVVVNCVVSVVRSRDPPPDRDPPDPPDDDPDDDPDDDDDDDDDDDD

Radius of gyration: 21.01 Å; Cα contacts (8 Å, |Δi|>4): 240; chains: 1; bounding box: 61×75×44 Å